Protein AF-A0A2E9RSY8-F1 (afdb_monomer_lite)

Secondary structure (DSSP, 8-state):
---BTTB-----S---HHHHHHHHHHHHHHS-PPP--PPP------TT--GGGSGGGT-TT---HHHHHHHHHS---SS---------

Foldseek 3Di:
DDDDPPDDDDDDPDDDVVVVVVVVVVVVVVPPDDDPPDDDDDDDDDPPDDLCQDVCSVNVVHDDPVVNVVVVVDPDDNDDDDDDPPDD

pLDDT: mean 79.53, std 17.24, range [39.97, 98.19]

Structure (mmCIF, N/CA/C/O backbone):
data_AF-A0A2E9RSY8-F1
#
_entry.id   AF-A0A2E9RSY8-F1
#
loop_
_atom_site.group_PDB
_atom_site.id
_atom_site.type_symbol
_atom_site.label_atom_id
_atom_site.label_alt_id
_atom_site.label_comp_id
_atom_site.label_asym_id
_atom_site.label_entity_id
_atom_site.label_seq_id
_atom_site.pdbx_PDB_ins_code
_atom_site.Cartn_x
_atom_site.Cartn_y
_atom_site.Cartn_z
_atom_site.occupancy
_atom_site.B_iso_or_equiv
_atom_site.auth_seq_id
_atom_site.auth_comp_id
_atom_site.auth_asym_id
_atom_site.auth_atom_id
_atom_site.pdbx_PDB_model_num
ATOM 1 N N . MET A 1 1 ? -30.717 -11.887 50.424 1.00 40.31 1 MET A N 1
ATOM 2 C CA . MET A 1 1 ? -29.292 -11.628 50.705 1.00 40.31 1 MET A CA 1
ATOM 3 C C . MET A 1 1 ? -28.499 -12.226 49.559 1.00 40.31 1 MET A C 1
ATOM 5 O O . MET A 1 1 ? -28.489 -13.441 49.434 1.00 40.31 1 MET A O 1
ATOM 9 N N . VAL A 1 2 ? -27.964 -11.399 48.662 1.00 46.06 2 VAL A N 1
ATOM 10 C CA . VAL A 1 2 ? -27.066 -11.880 47.602 1.00 46.06 2 VAL A CA 1
ATOM 11 C C . VAL A 1 2 ? -25.653 -11.629 48.107 1.00 46.06 2 VAL A C 1
ATOM 13 O O . VAL A 1 2 ? -25.300 -10.484 48.373 1.00 46.06 2 VAL A O 1
ATOM 16 N N . ALA A 1 3 ? -24.895 -12.697 48.338 1.00 39.97 3 ALA A N 1
ATOM 17 C CA . ALA A 1 3 ? -23.531 -12.614 48.840 1.00 39.97 3 ALA A CA 1
ATOM 18 C C . ALA A 1 3 ? -22.556 -12.635 47.657 1.00 39.97 3 ALA A C 1
ATOM 20 O O . ALA A 1 3 ? -22.488 -13.628 46.935 1.00 39.97 3 ALA A O 1
ATOM 21 N N . PHE A 1 4 ? -21.804 -11.550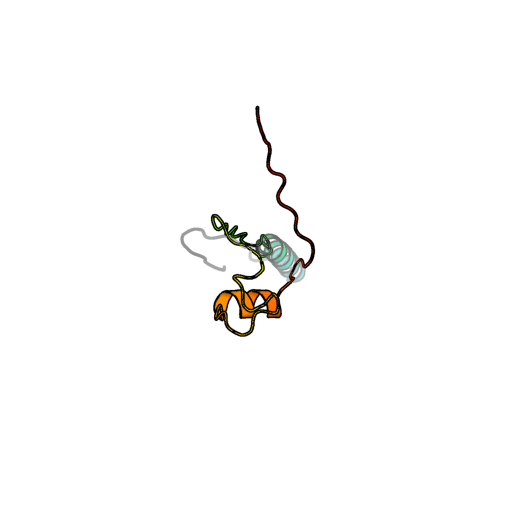 47.473 1.00 44.41 4 PHE A N 1
ATOM 22 C CA . PHE A 1 4 ? -20.631 -11.512 46.603 1.00 44.41 4 PHE A CA 1
ATOM 23 C C . PHE A 1 4 ? -19.400 -11.246 47.479 1.00 44.41 4 PHE A C 1
ATOM 25 O O . PHE A 1 4 ? -19.139 -10.114 47.869 1.00 44.41 4 PHE A O 1
ATOM 32 N N . GLY A 1 5 ? -18.645 -12.300 47.800 1.00 61.62 5 GLY A N 1
ATOM 33 C CA . GLY A 1 5 ? -17.381 -12.192 48.540 1.00 61.62 5 GLY A CA 1
ATOM 34 C C . GLY A 1 5 ? -17.510 -11.740 50.004 1.00 61.62 5 GLY A C 1
ATOM 35 O O . GLY A 1 5 ? -18.543 -11.937 50.640 1.00 61.62 5 GLY A O 1
ATOM 36 N N . ASN A 1 6 ? -16.426 -11.158 50.537 1.00 49.47 6 ASN A N 1
ATOM 37 C CA . ASN A 1 6 ? -16.282 -10.733 51.942 1.00 49.47 6 ASN A CA 1
ATOM 38 C C . ASN A 1 6 ? -17.038 -9.438 52.299 1.00 49.47 6 ASN A C 1
ATOM 40 O O . ASN A 1 6 ? -16.910 -8.954 53.422 1.00 49.47 6 ASN A O 1
ATOM 44 N N . GLU A 1 7 ? -17.838 -8.888 51.385 1.00 47.25 7 GLU A N 1
ATOM 45 C CA . GLU A 1 7 ? -18.679 -7.722 51.648 1.00 47.25 7 GLU A CA 1
ATOM 46 C C . GLU A 1 7 ? -20.152 -8.091 51.469 1.00 47.25 7 GLU A C 1
ATOM 48 O O . GLU A 1 7 ? -20.661 -8.303 50.367 1.00 47.25 7 GLU A O 1
ATOM 53 N N . SER A 1 8 ? -20.862 -8.202 52.590 1.00 47.62 8 SER A N 1
ATOM 54 C CA . SER A 1 8 ? -22.298 -8.456 52.594 1.00 47.62 8 SER A CA 1
ATOM 55 C C . SER A 1 8 ? -23.059 -7.141 52.435 1.00 47.62 8 SER A C 1
ATOM 57 O O . SER A 1 8 ? -23.228 -6.393 53.399 1.00 47.62 8 SER A O 1
ATOM 59 N N . VAL A 1 9 ? -23.565 -6.870 51.231 1.00 60.41 9 VAL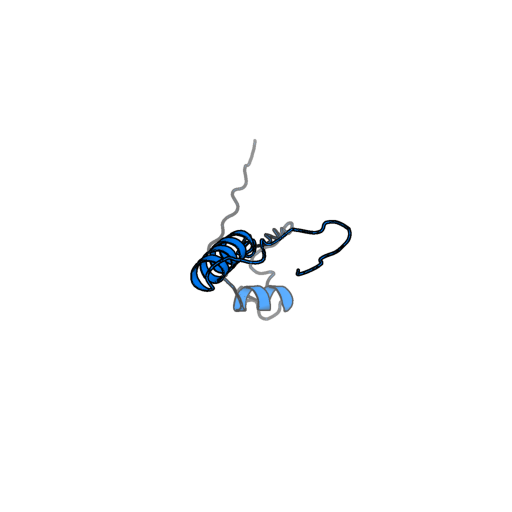 A N 1
ATOM 60 C CA . VAL A 1 9 ? -24.523 -5.779 51.009 1.00 60.41 9 VAL A CA 1
ATOM 61 C C . VAL A 1 9 ? -25.884 -6.195 51.581 1.00 60.41 9 VAL A C 1
ATOM 63 O O . VAL A 1 9 ? -26.547 -7.113 51.089 1.00 60.41 9 VAL A O 1
ATOM 66 N N . PHE A 1 10 ? -26.294 -5.529 52.662 1.00 51.41 10 PHE A N 1
ATOM 67 C CA . PHE A 1 10 ? -27.565 -5.762 53.344 1.00 51.41 10 PHE A CA 1
ATOM 68 C C . PHE A 1 10 ? -28.717 -5.138 52.542 1.00 51.41 10 PHE A C 1
ATOM 70 O O . PHE A 1 10 ? -28.926 -3.928 52.575 1.00 51.41 10 PHE A O 1
ATOM 77 N N . ILE A 1 11 ? -29.472 -5.962 51.811 1.00 58.22 11 ILE A N 1
ATOM 78 C CA . ILE A 1 11 ? -30.725 -5.526 51.177 1.00 58.22 11 ILE A CA 1
ATOM 79 C C . ILE A 1 11 ? -31.845 -5.670 52.221 1.00 58.22 11 ILE A C 1
ATOM 81 O O . ILE A 1 11 ? -32.111 -6.802 52.642 1.00 58.22 11 ILE A O 1
ATOM 85 N N . PRO A 1 12 ? -32.499 -4.579 52.662 1.00 53.69 12 PRO A N 1
ATOM 86 C CA . PRO A 1 12 ? -33.549 -4.649 53.674 1.00 53.69 12 PRO A CA 1
ATOM 87 C C . PRO A 1 12 ? -34.722 -5.517 53.190 1.00 53.69 12 PRO A C 1
ATOM 89 O O . PRO A 1 12 ? -35.208 -5.382 52.069 1.00 53.69 12 PRO A O 1
ATOM 92 N N . HIS A 1 13 ? -35.179 -6.424 54.058 1.00 60.66 13 HIS A N 1
ATOM 93 C CA . HIS A 1 13 ? -36.093 -7.532 53.739 1.00 60.66 13 HIS A CA 1
ATOM 94 C C . HIS A 1 13 ? -37.564 -7.114 53.499 1.00 60.66 13 HIS A C 1
ATOM 96 O O . HIS A 1 13 ? -38.426 -7.968 53.322 1.00 60.66 13 HIS A O 1
ATOM 102 N N . SER A 1 14 ? -37.856 -5.810 53.465 1.00 57.97 14 SER A N 1
ATOM 103 C CA . SER A 1 14 ? -39.201 -5.250 53.282 1.00 57.97 14 SER A CA 1
ATOM 104 C C . SER A 1 14 ? -39.164 -4.053 52.326 1.00 57.97 14 SER A C 1
ATOM 106 O O . SER A 1 14 ? -39.383 -2.911 52.727 1.00 57.97 14 SER A O 1
ATOM 108 N N . MET A 1 15 ? -38.853 -4.295 51.053 1.00 57.03 15 MET A N 1
ATOM 109 C CA . MET A 1 15 ? -38.982 -3.290 49.994 1.00 57.03 15 MET A CA 1
ATOM 110 C C . MET A 1 15 ? -39.855 -3.830 48.865 1.00 57.03 15 MET A C 1
ATOM 112 O O . MET A 1 15 ? -39.657 -4.948 48.392 1.00 57.03 15 MET A O 1
ATOM 116 N N . ASN A 1 16 ? -40.823 -3.019 48.436 1.00 58.75 16 ASN A N 1
ATOM 117 C CA . ASN A 1 16 ? -41.731 -3.332 47.336 1.00 58.75 16 ASN A CA 1
ATOM 118 C C . ASN A 1 16 ? -40.939 -3.717 46.067 1.00 58.75 16 ASN A C 1
ATOM 120 O O . ASN A 1 16 ? -39.933 -3.062 45.769 1.00 58.75 16 ASN A O 1
ATOM 124 N N . PRO A 1 17 ? -41.394 -4.714 45.279 1.00 62.88 17 PRO A N 1
ATOM 125 C CA . PRO A 1 17 ? -40.657 -5.232 44.118 1.00 62.88 17 PRO A CA 1
ATOM 126 C C . PRO A 1 17 ? -40.306 -4.142 43.089 1.00 62.88 17 PRO A C 1
ATOM 128 O O . PRO A 1 17 ? -39.281 -4.229 42.417 1.00 62.88 17 PRO A O 1
ATOM 131 N N . PHE A 1 18 ? -41.091 -3.062 43.043 1.00 62.84 18 PHE A N 1
ATOM 132 C CA . PHE A 1 18 ? -40.854 -1.887 42.202 1.00 62.84 18 PHE A CA 1
ATOM 133 C C . PHE A 1 18 ? -39.534 -1.154 42.490 1.00 62.84 18 PHE A C 1
ATOM 135 O O . PHE A 1 18 ? -38.852 -0.736 41.556 1.00 62.84 18 PHE A O 1
ATOM 142 N N . HIS A 1 19 ? -39.117 -1.025 43.754 1.00 66.19 19 HIS A N 1
ATOM 143 C CA . HIS A 1 19 ? -37.856 -0.346 44.075 1.00 66.19 19 HIS A CA 1
ATOM 144 C C . HIS A 1 19 ? -36.637 -1.211 43.752 1.00 66.19 19 HIS A C 1
ATOM 146 O O . HIS A 1 19 ? -35.609 -0.683 43.337 1.00 66.19 19 HIS A O 1
ATOM 152 N N . SER A 1 20 ? -36.763 -2.536 43.872 1.00 66.56 20 SER A N 1
ATOM 153 C CA . SER A 1 20 ? -35.686 -3.474 43.536 1.00 66.56 20 SER A CA 1
ATOM 154 C C . SER A 1 20 ? -35.339 -3.427 42.040 1.00 66.56 20 SER A C 1
ATOM 156 O O . SER A 1 20 ? -34.165 -3.391 41.677 1.00 66.56 20 SER A O 1
ATOM 158 N N . ILE A 1 21 ? -36.356 -3.301 41.178 1.00 77.94 21 ILE A N 1
ATOM 159 C CA . ILE A 1 21 ? -36.184 -3.111 39.728 1.00 77.94 21 ILE A CA 1
ATOM 160 C C . ILE A 1 21 ? -35.493 -1.776 39.428 1.00 77.94 21 ILE A C 1
ATOM 162 O O . ILE A 1 21 ? -34.580 -1.721 38.605 1.00 77.94 21 ILE A O 1
ATOM 166 N N . SER A 1 22 ? -35.881 -0.706 40.128 1.00 76.50 22 SER A N 1
ATOM 167 C CA . SER A 1 22 ? -35.267 0.615 39.958 1.00 76.50 22 SER A CA 1
ATOM 168 C C . SER A 1 22 ? -33.779 0.617 40.330 1.00 76.50 22 SER A C 1
ATOM 170 O O . SER A 1 22 ? -32.974 1.205 39.612 1.00 76.50 22 SER A O 1
ATOM 172 N N . TYR A 1 23 ? -33.395 -0.074 41.410 1.00 76.81 23 TYR A N 1
ATOM 173 C CA . TYR A 1 23 ? -31.990 -0.231 41.801 1.00 76.81 23 TYR A CA 1
ATOM 174 C C . TYR A 1 23 ? -31.201 -1.103 40.817 1.00 76.81 23 TYR A C 1
ATOM 176 O O . TYR A 1 23 ? -30.059 -0.777 40.501 1.00 76.81 23 TYR A O 1
ATOM 184 N N . ALA A 1 24 ? -31.804 -2.168 40.284 1.00 78.31 24 ALA A N 1
ATOM 185 C CA . ALA A 1 24 ? -31.174 -3.015 39.273 1.00 78.31 24 ALA A CA 1
ATOM 186 C C . ALA A 1 24 ? -30.934 -2.265 37.948 1.00 78.31 24 ALA A C 1
ATOM 188 O O . ALA A 1 24 ? -29.865 -2.391 37.349 1.00 78.31 24 ALA A O 1
ATOM 189 N N . LEU A 1 25 ? -31.884 -1.432 37.514 1.00 76.31 25 LEU A N 1
ATOM 190 C CA . LEU A 1 25 ? -31.730 -0.571 36.336 1.00 76.31 25 LEU A CA 1
ATOM 191 C C . LEU A 1 25 ? -30.619 0.466 36.531 1.00 76.31 25 LEU A C 1
ATOM 193 O O . LEU A 1 25 ? -29.780 0.640 35.647 1.00 76.31 25 LEU A O 1
ATOM 197 N N . LEU A 1 26 ? -30.567 1.099 37.707 1.00 74.50 26 LEU A N 1
ATOM 198 C CA . LEU A 1 26 ? -29.513 2.055 38.047 1.00 74.50 26 LEU A CA 1
ATOM 199 C C . LEU A 1 26 ? -28.129 1.385 38.068 1.00 74.50 26 LEU A C 1
ATOM 201 O O . LEU A 1 26 ? -27.164 1.948 37.560 1.00 74.50 26 LEU A O 1
ATOM 205 N N . PHE A 1 27 ? -28.043 0.158 38.588 1.00 72.94 27 PHE A N 1
ATOM 206 C CA . PHE A 1 27 ? -26.810 -0.629 38.619 1.00 72.94 27 PHE A CA 1
ATOM 207 C C . PHE A 1 27 ? -26.335 -0.991 37.206 1.00 72.94 27 PHE A C 1
ATOM 209 O O . PHE A 1 27 ? -25.169 -0.801 36.876 1.00 72.94 27 PHE A O 1
ATOM 216 N N . THR A 1 28 ? -27.245 -1.426 36.332 1.00 74.69 28 THR A N 1
ATOM 217 C CA . THR A 1 28 ? -26.917 -1.816 34.949 1.00 74.69 28 THR A CA 1
ATOM 218 C C . THR A 1 28 ? -26.385 -0.634 34.125 1.00 74.69 28 THR A C 1
ATOM 220 O O . THR A 1 28 ? -25.500 -0.810 33.291 1.00 74.69 28 THR A O 1
ATOM 223 N N . SER A 1 29 ? -26.860 0.586 34.399 1.00 73.12 29 SER A N 1
ATOM 224 C CA . SER A 1 29 ? -26.396 1.805 33.723 1.00 73.12 29 SER A CA 1
ATOM 225 C C . SER A 1 29 ? -24.943 2.178 34.044 1.00 73.12 29 SER A C 1
ATOM 227 O O . SER A 1 29 ? -24.310 2.844 33.230 1.00 73.12 29 SER A O 1
ATOM 229 N N . ILE A 1 30 ? -24.412 1.781 35.206 1.00 72.19 30 ILE A N 1
ATOM 230 C CA . ILE A 1 30 ? -23.048 2.142 35.638 1.00 72.19 30 ILE A CA 1
ATOM 231 C C . ILE A 1 30 ? -21.995 1.241 34.968 1.00 72.19 30 ILE A C 1
ATOM 233 O O . ILE A 1 30 ? -20.883 1.688 34.703 1.00 72.19 30 ILE A O 1
ATOM 237 N N . PHE A 1 31 ? -22.345 -0.006 34.631 1.00 66.06 31 PHE A N 1
ATOM 238 C CA . PHE A 1 31 ? -21.430 -0.968 33.993 1.00 66.06 31 PHE A CA 1
ATOM 239 C C . PHE A 1 31 ? -21.442 -0.930 32.459 1.00 66.06 31 PHE A C 1
ATOM 241 O O . PHE A 1 31 ? -20.718 -1.694 31.820 1.00 66.06 31 PHE A O 1
ATOM 248 N N . ALA A 1 32 ? -22.221 -0.036 31.848 1.00 65.62 32 ALA A N 1
ATOM 249 C CA . ALA A 1 32 ? -22.227 0.174 30.404 1.00 65.62 32 ALA A CA 1
ATOM 250 C C . ALA A 1 32 ? -21.004 1.003 29.960 1.00 65.62 32 ALA A C 1
ATOM 252 O O . ALA A 1 32 ? -21.130 2.132 29.491 1.00 65.62 32 ALA A O 1
ATOM 253 N N . PHE A 1 33 ? -19.799 0.454 30.126 1.00 63.16 33 PHE A N 1
ATOM 254 C CA . PHE A 1 33 ? -18.576 1.059 29.602 1.00 63.16 33 PHE A CA 1
ATOM 255 C C . PHE A 1 33 ? -18.428 0.689 28.119 1.00 63.16 33 PHE A C 1
ATOM 257 O O . PHE A 1 33 ? -18.344 -0.486 27.759 1.00 63.16 33 PHE A O 1
ATOM 264 N N . GLY A 1 34 ? -18.449 1.693 27.240 1.00 68.38 34 GLY A N 1
ATOM 265 C CA . GLY A 1 34 ? -18.279 1.503 25.800 1.00 68.38 34 GLY A CA 1
ATOM 266 C C . GLY A 1 34 ? -16.873 1.005 25.458 1.00 68.38 34 GLY A C 1
ATOM 267 O O . GLY A 1 34 ? -15.888 1.432 26.056 1.00 68.38 34 GLY A O 1
ATOM 268 N N . LYS A 1 35 ? -16.776 0.101 24.478 1.00 71.06 35 LYS A N 1
ATOM 269 C CA . LYS A 1 35 ? -15.499 -0.379 23.935 1.00 71.06 35 LYS A CA 1
ATOM 270 C C . LYS A 1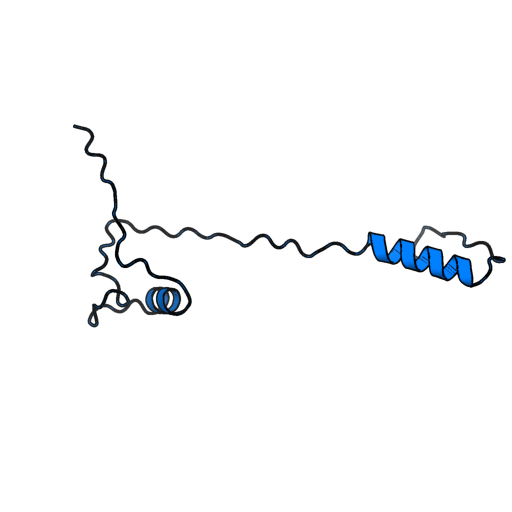 35 ? -14.689 0.815 23.423 1.00 71.06 35 LYS A C 1
ATOM 272 O O . LYS A 1 35 ? -15.201 1.586 22.619 1.00 71.06 35 LYS A O 1
ATOM 277 N N . GLU A 1 36 ? -13.443 0.963 23.867 1.00 74.19 36 GLU A N 1
ATOM 278 C CA . GLU A 1 36 ? -12.572 2.051 23.416 1.00 74.19 36 GLU A CA 1
ATOM 279 C C . GLU A 1 36 ? -12.324 1.916 21.903 1.00 74.19 36 GLU A C 1
ATOM 281 O O . GLU A 1 36 ? -11.699 0.964 21.438 1.00 74.19 36 GLU A O 1
ATOM 286 N N . THR A 1 37 ? -12.893 2.831 21.112 1.00 85.38 37 THR A N 1
ATOM 287 C CA . THR A 1 37 ? -12.959 2.751 19.639 1.00 85.38 37 THR A CA 1
ATOM 288 C C . THR A 1 37 ? -11.746 3.365 18.940 1.00 85.38 37 THR A C 1
ATOM 290 O O . THR A 1 37 ? -11.833 3.754 17.775 1.00 85.38 37 THR A O 1
ATOM 293 N N . ARG A 1 38 ? -10.618 3.519 19.637 1.00 90.62 38 ARG A N 1
ATOM 294 C CA . ARG A 1 38 ? -9.425 4.154 19.068 1.00 90.62 38 ARG A CA 1
ATOM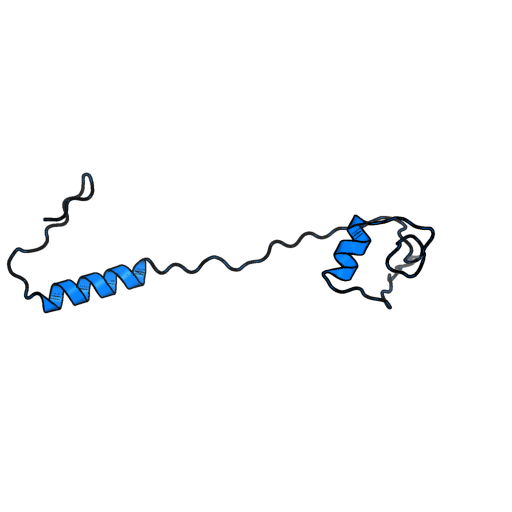 295 C C . ARG A 1 38 ? -8.701 3.160 18.150 1.00 90.62 38 ARG A C 1
ATOM 297 O O . ARG A 1 38 ? -8.318 2.091 18.625 1.00 90.62 38 ARG A O 1
ATOM 304 N N . PRO A 1 39 ? -8.521 3.463 16.852 1.00 92.75 39 PRO A N 1
ATOM 305 C CA . PRO A 1 39 ? -7.786 2.582 15.955 1.00 92.75 39 PRO A CA 1
ATOM 306 C C . PRO A 1 39 ? -6.287 2.612 16.272 1.00 92.75 39 PRO A C 1
ATOM 308 O O . PRO A 1 39 ? -5.753 3.629 16.713 1.00 92.75 39 PRO A O 1
ATOM 311 N N . ASN A 1 40 ? -5.595 1.507 15.994 1.00 94.38 40 ASN A N 1
ATOM 312 C CA . ASN A 1 40 ? -4.135 1.484 15.992 1.00 94.38 40 ASN A CA 1
ATOM 313 C C . ASN A 1 40 ? -3.631 2.053 14.663 1.00 94.38 40 ASN A C 1
ATOM 315 O O . ASN A 1 40 ? -4.102 1.640 13.604 1.00 94.38 40 ASN A O 1
ATOM 319 N N . VAL A 1 41 ? -2.665 2.968 14.720 1.00 94.88 41 VAL A N 1
ATOM 320 C CA . VAL A 1 41 ? -2.049 3.566 13.531 1.00 94.88 41 VAL A CA 1
ATOM 321 C C . VAL A 1 41 ? -0.627 3.037 13.400 1.00 94.88 41 VAL A C 1
ATOM 323 O O . VAL A 1 41 ? 0.179 3.193 14.314 1.00 94.88 41 VAL A O 1
ATOM 326 N N . ILE A 1 42 ? -0.325 2.411 12.264 1.00 95.94 42 ILE A N 1
ATOM 327 C CA . ILE A 1 42 ? 1.020 1.956 11.906 1.00 95.94 42 ILE A CA 1
ATOM 328 C C . ILE A 1 42 ? 1.471 2.793 10.713 1.00 95.94 42 ILE A C 1
ATOM 330 O O . ILE A 1 42 ? 0.811 2.790 9.676 1.00 95.94 42 ILE A O 1
ATOM 334 N N . PHE A 1 43 ? 2.586 3.507 10.868 1.00 96.50 43 PHE A N 1
ATOM 335 C CA . PHE A 1 43 ? 3.205 4.284 9.799 1.00 96.50 43 PHE A CA 1
ATOM 336 C C . PHE A 1 43 ? 4.442 3.542 9.288 1.00 96.50 43 PHE A C 1
ATOM 338 O O . PHE A 1 43 ? 5.386 3.314 10.044 1.00 96.50 43 PHE A O 1
ATOM 345 N N . LEU A 1 44 ? 4.406 3.127 8.022 1.00 95.12 44 LEU A N 1
ATOM 346 C CA . LEU A 1 44 ? 5.501 2.444 7.338 1.00 95.12 44 LEU A CA 1
ATOM 347 C C . LEU A 1 44 ? 6.117 3.414 6.332 1.00 95.12 44 LEU A C 1
ATOM 349 O O . LE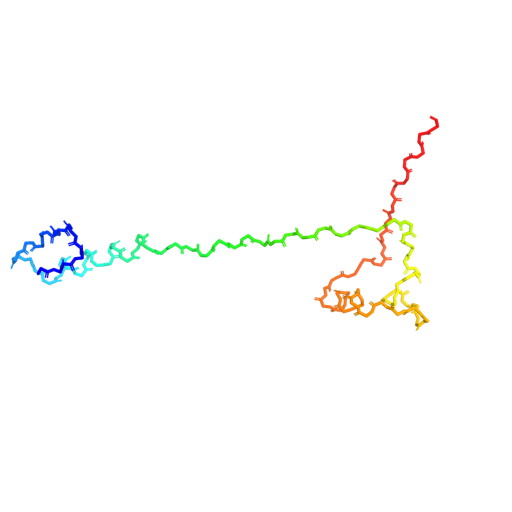U A 1 44 ? 5.393 4.005 5.534 1.00 95.12 44 LEU A O 1
ATOM 353 N N . PHE A 1 45 ? 7.437 3.565 6.376 1.00 94.56 45 PHE A N 1
ATOM 354 C CA . PHE A 1 45 ? 8.184 4.455 5.495 1.00 94.56 45 PHE A CA 1
ATOM 355 C C . PHE A 1 45 ? 9.425 3.732 4.972 1.00 94.56 45 PHE A C 1
ATOM 357 O O . PHE A 1 45 ? 10.059 2.972 5.707 1.00 94.56 45 PHE A O 1
ATOM 364 N N . THR A 1 46 ? 9.741 3.947 3.701 1.00 94.38 46 THR A N 1
ATOM 365 C CA . THR A 1 46 ? 10.796 3.245 2.962 1.00 94.38 46 THR A CA 1
ATOM 366 C C . THR A 1 46 ? 11.699 4.259 2.284 1.00 94.38 46 THR A C 1
ATOM 368 O O . THR A 1 46 ? 11.199 5.205 1.681 1.00 94.38 46 THR A O 1
ATOM 371 N N . ASP A 1 47 ? 13.006 4.038 2.365 1.00 93.69 47 ASP A N 1
ATOM 372 C CA . ASP A 1 47 ? 14.010 4.889 1.727 1.00 93.69 47 ASP A CA 1
ATOM 373 C C . ASP A 1 47 ? 14.076 4.630 0.213 1.00 93.69 47 ASP A C 1
ATOM 375 O O . ASP A 1 47 ? 13.901 3.486 -0.219 1.00 93.69 47 ASP A O 1
ATOM 379 N N . ASP A 1 48 ? 14.296 5.680 -0.582 1.00 91.38 48 ASP A N 1
ATOM 380 C CA . ASP A 1 48 ? 14.450 5.636 -2.048 1.00 91.38 48 ASP A CA 1
ATOM 381 C C . ASP A 1 48 ? 13.359 4.861 -2.833 1.00 91.38 48 ASP A C 1
ATOM 383 O O . ASP A 1 48 ? 13.583 4.367 -3.947 1.00 91.38 48 ASP A O 1
ATOM 387 N N . GLN A 1 49 ? 12.143 4.734 -2.290 1.00 93.12 49 GLN A N 1
ATOM 388 C CA . GLN A 1 49 ? 11.075 3.975 -2.943 1.00 93.12 49 GLN A CA 1
ATOM 389 C C . GLN A 1 49 ? 10.324 4.815 -3.983 1.00 93.12 49 GLN A C 1
ATOM 391 O O . GLN A 1 49 ? 9.420 5.582 -3.669 1.00 93.12 49 GLN A O 1
ATOM 396 N N . VAL A 1 50 ? 10.650 4.599 -5.255 1.00 92.44 50 VAL A N 1
ATOM 397 C CA . VAL A 1 50 ? 9.930 5.179 -6.399 1.00 92.44 50 VAL A CA 1
ATOM 398 C C . VAL A 1 50 ? 8.632 4.422 -6.703 1.00 92.44 50 VAL A C 1
ATOM 400 O O . VAL A 1 50 ? 8.600 3.201 -6.620 1.00 92.44 50 VAL A O 1
ATOM 403 N N . SER A 1 51 ? 7.566 5.097 -7.150 1.00 92.62 51 SER A N 1
ATOM 404 C CA . SER A 1 51 ? 6.272 4.450 -7.454 1.00 92.62 51 SER A CA 1
ATOM 405 C C . SER A 1 51 ? 6.404 3.268 -8.429 1.00 92.62 51 SER A C 1
ATOM 407 O O . SER A 1 51 ? 5.747 2.249 -8.261 1.00 92.62 51 SER A O 1
ATOM 409 N N . TYR A 1 52 ? 7.316 3.352 -9.405 1.00 93.38 52 TYR A N 1
ATOM 410 C CA . TYR A 1 52 ? 7.572 2.278 -10.375 1.00 93.38 52 TYR A CA 1
ATOM 411 C C . TYR A 1 52 ? 8.129 0.982 -9.750 1.00 93.38 52 TYR A C 1
ATOM 413 O O . TYR A 1 52 ? 8.131 -0.055 -10.409 1.00 93.38 52 TYR A O 1
ATOM 421 N N . SER A 1 53 ? 8.609 1.007 -8.501 1.00 94.50 53 SER A N 1
ATOM 422 C CA . SER A 1 53 ? 9.122 -0.175 -7.792 1.00 94.50 53 SER A CA 1
ATOM 423 C C . SER A 1 53 ? 8.045 -0.969 -7.044 1.00 94.50 53 SER A C 1
ATOM 425 O O . SER A 1 53 ? 8.382 -1.904 -6.317 1.00 94.50 53 SER A O 1
ATOM 427 N N . LEU A 1 54 ? 6.762 -0.645 -7.244 1.00 95.12 54 LEU A N 1
ATOM 428 C CA . LEU A 1 54 ? 5.618 -1.370 -6.689 1.00 95.12 54 LEU A CA 1
ATOM 429 C C . LEU A 1 54 ? 4.710 -1.914 -7.800 1.00 95.12 54 LEU A C 1
ATOM 431 O O . LEU A 1 54 ? 4.442 -1.238 -8.796 1.00 95.12 54 LEU A O 1
ATOM 435 N N . GLY A 1 55 ? 4.187 -3.123 -7.594 1.00 94.50 55 GLY A N 1
ATOM 436 C CA . GLY A 1 55 ? 3.281 -3.794 -8.528 1.00 94.50 55 GLY A CA 1
ATOM 437 C C . GLY A 1 55 ? 1.955 -3.052 -8.720 1.00 94.50 55 GLY A C 1
ATOM 438 O O . GLY A 1 55 ? 1.456 -2.947 -9.842 1.00 94.50 55 GLY A O 1
ATOM 439 N N . CYS A 1 56 ? 1.415 -2.464 -7.648 1.00 93.88 56 CYS A N 1
ATOM 440 C CA . CYS A 1 56 ? 0.171 -1.689 -7.685 1.00 93.88 56 CYS A CA 1
ATOM 441 C C . CYS A 1 56 ? 0.229 -0.415 -8.553 1.00 93.88 56 CYS A C 1
ATOM 443 O O . CYS A 1 56 ? -0.815 0.046 -9.008 1.00 93.88 56 CYS A O 1
ATOM 445 N N . PHE A 1 57 ? 1.417 0.118 -8.868 1.00 94.25 57 PHE A N 1
ATOM 446 C CA . PHE A 1 57 ? 1.603 1.289 -9.739 1.00 94.25 57 PHE A CA 1
ATOM 447 C C . PHE A 1 57 ? 1.907 0.897 -11.197 1.00 94.25 57 PHE A C 1
ATOM 449 O O . PHE A 1 57 ? 2.782 1.465 -11.851 1.00 94.25 57 PHE A O 1
ATOM 456 N N . TRP A 1 58 ? 1.149 -0.069 -11.728 1.00 86.94 58 TRP A N 1
ATOM 457 C CA . TRP A 1 58 ? 1.154 -0.497 -13.140 1.00 86.94 58 TRP A CA 1
ATOM 458 C C . TRP A 1 58 ? 2.404 -1.245 -13.625 1.00 86.94 58 TRP A C 1
ATOM 460 O O . TRP A 1 58 ? 2.490 -1.583 -14.811 1.00 86.94 58 TRP A O 1
ATOM 470 N N . ASN A 1 59 ? 3.341 -1.574 -12.734 1.00 93.19 59 ASN A N 1
ATOM 471 C CA . ASN A 1 59 ? 4.521 -2.358 -13.080 1.00 93.19 59 ASN A CA 1
ATOM 472 C C . ASN A 1 59 ? 4.281 -3.862 -12.867 1.00 93.19 59 ASN A C 1
ATOM 474 O O . ASN A 1 59 ? 4.432 -4.385 -11.767 1.00 93.19 59 ASN A O 1
ATOM 478 N N . LYS A 1 60 ? 3.953 -4.580 -13.947 1.00 90.38 60 LYS A N 1
ATOM 479 C CA . LYS A 1 60 ? 3.655 -6.026 -13.905 1.00 90.38 60 LYS A CA 1
ATOM 480 C C . LYS A 1 60 ? 4.874 -6.918 -13.642 1.00 90.38 60 LYS A C 1
ATOM 482 O O . LYS A 1 60 ? 4.692 -8.085 -13.297 1.00 90.38 60 LYS A O 1
ATOM 487 N N . ASP A 1 61 ? 6.088 -6.400 -13.821 1.00 95.81 61 ASP A N 1
ATOM 488 C CA . ASP A 1 61 ? 7.320 -7.166 -13.606 1.00 95.81 61 ASP A CA 1
ATOM 489 C C . ASP A 1 61 ? 7.729 -7.178 -12.126 1.00 95.81 61 ASP A C 1
ATOM 491 O O . ASP A 1 61 ? 8.394 -8.107 -11.655 1.00 95.81 61 ASP A O 1
ATOM 495 N N . VAL A 1 62 ? 7.288 -6.170 -11.371 1.00 96.44 62 VAL A N 1
ATOM 496 C CA . VAL A 1 62 ? 7.513 -6.055 -9.933 1.00 96.44 62 VAL A CA 1
ATOM 497 C C . VAL A 1 62 ? 6.484 -6.878 -9.165 1.00 96.44 62 VAL A C 1
ATOM 499 O O . VAL A 1 62 ? 5.286 -6.832 -9.428 1.00 96.44 62 VAL A O 1
ATOM 502 N N . LYS A 1 63 ? 6.961 -7.623 -8.163 1.00 96.00 63 LYS A N 1
ATOM 503 C CA . LYS A 1 63 ? 6.124 -8.473 -7.309 1.00 96.00 63 LYS A CA 1
ATOM 504 C C . LYS A 1 63 ? 6.154 -7.972 -5.872 1.00 96.00 63 LYS A C 1
ATOM 506 O O . LYS A 1 63 ? 7.099 -8.264 -5.141 1.00 96.00 63 LYS A O 1
ATOM 511 N N . THR A 1 64 ? 5.093 -7.291 -5.446 1.00 96.62 64 THR A N 1
ATOM 512 C CA . THR A 1 64 ? 4.943 -6.757 -4.083 1.00 96.62 64 THR A CA 1
ATOM 513 C C . THR A 1 64 ? 3.619 -7.189 -3.453 1.00 96.62 64 THR A C 1
ATOM 515 O O . THR A 1 64 ? 2.879 -6.357 -2.936 1.00 96.62 64 THR A O 1
ATOM 518 N N . PRO A 1 65 ? 3.316 -8.501 -3.387 1.00 96.56 65 PRO A N 1
ATOM 519 C CA . PRO A 1 65 ? 1.955 -9.003 -3.167 1.00 96.56 65 PRO A CA 1
ATOM 520 C C . PRO A 1 65 ? 1.301 -8.544 -1.855 1.00 96.56 65 PRO A C 1
ATOM 522 O O . PRO A 1 65 ? 0.081 -8.505 -1.755 1.00 96.56 65 PRO A O 1
ATOM 525 N N . ARG A 1 66 ? 2.093 -8.211 -0.826 1.00 97.38 66 ARG A N 1
ATOM 526 C CA . ARG A 1 66 ? 1.577 -7.679 0.447 1.00 97.38 66 ARG A CA 1
ATOM 527 C C . ARG A 1 66 ? 1.225 -6.196 0.364 1.00 97.38 66 ARG A C 1
ATOM 529 O O . ARG A 1 66 ? 0.243 -5.791 0.966 1.00 97.38 66 ARG A O 1
ATOM 536 N N . ILE A 1 67 ? 2.012 -5.406 -0.363 1.00 96.56 67 ILE A N 1
ATOM 537 C CA . ILE A 1 67 ? 1.722 -3.985 -0.597 1.00 96.56 67 ILE A CA 1
ATOM 538 C C . ILE A 1 67 ? 0.579 -3.867 -1.606 1.00 96.56 67 ILE A C 1
ATOM 540 O O . ILE A 1 67 ? -0.340 -3.084 -1.395 1.00 96.56 67 ILE A O 1
ATOM 544 N N . ASP A 1 68 ? 0.575 -4.720 -2.630 1.00 96.06 68 ASP A N 1
ATOM 545 C CA . ASP A 1 68 ? -0.492 -4.782 -3.627 1.00 96.06 68 ASP A CA 1
ATOM 546 C C . ASP A 1 68 ? -1.836 -5.116 -2.955 1.00 96.06 68 ASP A C 1
ATOM 548 O O . ASP A 1 68 ? -2.819 -4.414 -3.172 1.00 96.06 68 ASP A O 1
ATOM 552 N N . SER A 1 69 ? -1.878 -6.086 -2.026 1.00 97.50 69 SER A N 1
ATOM 553 C CA . SER A 1 69 ? -3.122 -6.377 -1.294 1.00 97.50 69 SER A CA 1
ATOM 554 C C . SER A 1 69 ? -3.551 -5.245 -0.352 1.00 97.50 69 SER A C 1
ATOM 556 O O . SER A 1 69 ? -4.739 -5.106 -0.072 1.00 97.50 69 SER A O 1
ATOM 558 N N . LEU A 1 70 ? -2.608 -4.462 0.190 1.00 96.62 70 LEU A N 1
ATOM 559 C CA . LEU A 1 70 ? -2.925 -3.276 0.997 1.00 96.62 70 LEU A CA 1
ATOM 560 C C . LEU A 1 70 ? -3.522 -2.160 0.131 1.00 96.62 70 LEU A C 1
ATOM 562 O O . LEU A 1 70 ? -4.458 -1.494 0.563 1.00 96.62 70 LEU A O 1
ATOM 566 N N . SER A 1 71 ? -3.003 -1.991 -1.085 1.00 95.94 71 SER A N 1
ATOM 567 C CA . SER A 1 71 ? -3.520 -1.061 -2.090 1.00 95.94 71 SER A CA 1
ATOM 568 C C . SER A 1 71 ? -4.950 -1.430 -2.508 1.00 95.94 71 SER A C 1
ATOM 570 O O . SER A 1 71 ? -5.821 -0.562 -2.488 1.00 95.94 71 SER A O 1
ATOM 572 N N . GLU A 1 72 ? -5.219 -2.714 -2.779 1.00 96.38 72 GLU A N 1
ATOM 573 C CA . GLU A 1 72 ? -6.552 -3.223 -3.146 1.00 96.38 72 GLU A CA 1
ATOM 574 C C . GLU A 1 72 ? -7.582 -3.120 -2.011 1.00 96.38 72 GLU A C 1
ATOM 576 O O . GLU A 1 72 ? -8.747 -2.810 -2.252 1.00 96.38 72 GLU A O 1
ATOM 581 N N . ALA A 1 73 ? -7.172 -3.392 -0.768 1.00 98.19 73 ALA A N 1
ATOM 582 C CA . ALA A 1 73 ? -8.062 -3.346 0.395 1.00 98.19 73 ALA A CA 1
ATOM 583 C C . ALA A 1 73 ? -8.298 -1.922 0.931 1.00 98.19 73 ALA A C 1
ATOM 585 O O . ALA A 1 73 ? -9.147 -1.728 1.806 1.00 98.19 73 ALA A O 1
ATOM 586 N N . GLY A 1 74 ? -7.518 -0.949 0.464 1.00 96.25 74 GLY A N 1
ATOM 587 C CA . GLY A 1 74 ? -7.458 0.396 1.015 1.00 96.25 74 GLY A CA 1
ATOM 588 C C . GLY A 1 74 ? -7.579 1.480 -0.047 1.00 96.25 74 GLY A C 1
ATOM 589 O O . GLY A 1 74 ? -8.411 1.419 -0.948 1.00 96.25 74 GLY A O 1
ATOM 590 N N . MET A 1 75 ? -6.762 2.520 0.111 1.00 95.81 75 MET A N 1
ATOM 591 C CA . MET A 1 75 ? -6.697 3.656 -0.800 1.00 95.81 75 MET A CA 1
ATOM 592 C C . MET A 1 75 ? -5.256 3.859 -1.252 1.00 95.81 75 MET A C 1
ATOM 594 O O . MET A 1 75 ? -4.335 3.816 -0.439 1.00 95.81 75 MET A O 1
ATOM 598 N N . THR A 1 76 ? -5.080 4.106 -2.548 1.00 95.06 76 THR A N 1
ATOM 599 C CA . THR A 1 76 ? -3.785 4.413 -3.163 1.00 95.06 76 THR A CA 1
ATOM 600 C C . THR A 1 76 ? -3.806 5.836 -3.699 1.00 95.06 76 THR A C 1
ATOM 602 O O . THR A 1 76 ? -4.813 6.279 -4.248 1.00 95.06 76 THR A O 1
ATOM 605 N N . PHE A 1 77 ? -2.708 6.564 -3.512 1.00 95.12 77 PHE A N 1
ATOM 606 C CA . PHE A 1 77 ? -2.563 7.932 -3.999 1.00 95.12 77 PHE A CA 1
ATOM 607 C C . PHE A 1 77 ? -1.694 7.942 -5.257 1.00 95.12 77 PHE A C 1
ATOM 609 O O . PHE A 1 77 ? -0.473 7.838 -5.169 1.00 95.12 77 PHE A O 1
ATOM 616 N N . ASP A 1 78 ? -2.316 8.120 -6.420 1.00 93.69 78 ASP A N 1
ATOM 617 C CA . ASP A 1 78 ? -1.604 8.156 -7.710 1.00 93.69 78 ASP A CA 1
ATOM 618 C C . ASP A 1 78 ? -0.769 9.429 -7.908 1.00 93.69 78 ASP A C 1
ATOM 620 O O . ASP A 1 78 ? 0.136 9.467 -8.735 1.00 93.69 78 ASP A O 1
ATOM 624 N N . HIS A 1 79 ? -1.069 10.475 -7.136 1.00 93.44 79 HIS A N 1
ATOM 625 C CA . HIS A 1 79 ? -0.395 11.770 -7.185 1.00 93.44 79 HIS A CA 1
ATOM 626 C C . HIS A 1 79 ? 0.110 12.142 -5.784 1.00 93.44 79 HIS A C 1
ATOM 628 O O . HIS A 1 79 ? -0.500 12.956 -5.089 1.00 93.44 79 HIS A O 1
ATOM 634 N N . HIS A 1 80 ? 1.202 11.506 -5.358 1.00 92.31 80 HIS A N 1
ATOM 635 C CA . HIS A 1 80 ? 1.942 11.836 -4.138 1.00 92.31 80 HIS A CA 1
ATOM 636 C C . HIS A 1 80 ? 3.258 12.528 -4.510 1.00 92.31 80 HIS A C 1
ATOM 638 O O . HIS A 1 80 ? 3.910 12.140 -5.477 1.00 92.31 80 HIS A O 1
ATOM 644 N N . TYR A 1 81 ? 3.626 13.571 -3.767 1.00 91.25 81 TYR A N 1
ATOM 645 C CA . TYR A 1 81 ? 4.815 14.375 -4.041 1.00 91.25 81 TYR A CA 1
ATOM 646 C C . TYR A 1 81 ? 5.649 14.494 -2.777 1.00 91.25 81 TYR A C 1
ATOM 648 O O . TYR 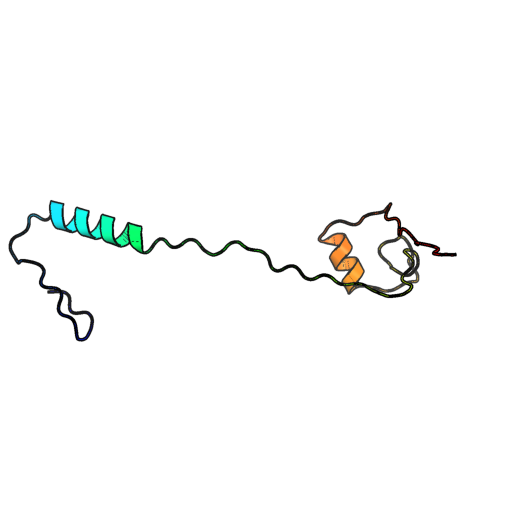A 1 81 ? 5.139 14.936 -1.745 1.00 91.25 81 TYR A O 1
ATOM 656 N N . ASP A 1 82 ? 6.930 14.168 -2.892 1.00 87.06 82 ASP A N 1
ATOM 657 C CA . ASP A 1 82 ? 7.899 14.444 -1.846 1.00 87.06 82 ASP A CA 1
ATOM 658 C C . ASP A 1 82 ? 8.466 15.845 -2.041 1.00 87.06 82 ASP A C 1
ATOM 660 O O . ASP A 1 82 ? 8.828 16.264 -3.145 1.00 87.06 82 ASP A O 1
ATOM 664 N N . VAL A 1 83 ? 8.502 16.606 -0.951 1.00 85.06 83 VAL A N 1
ATOM 665 C CA . VAL A 1 83 ? 9.074 17.948 -0.958 1.00 85.06 83 VAL A CA 1
ATOM 666 C C . VAL A 1 83 ? 10.516 17.823 -0.506 1.00 85.06 83 VAL A C 1
ATOM 668 O O . VAL A 1 83 ? 10.791 17.691 0.685 1.00 85.06 83 VAL A O 1
ATOM 671 N N . GLU A 1 84 ? 11.447 17.868 -1.450 1.00 74.69 84 GLU A N 1
ATOM 672 C CA . GLU A 1 84 ? 12.859 17.858 -1.102 1.00 74.69 84 GLU A CA 1
ATOM 673 C C . GLU A 1 84 ? 13.320 19.268 -0.726 1.00 74.69 84 GLU A C 1
ATOM 675 O O . GLU A 1 84 ? 13.337 20.198 -1.540 1.00 74.69 84 GLU A O 1
ATOM 680 N N . LEU A 1 85 ? 13.685 19.449 0.543 1.00 70.81 85 LEU A N 1
ATOM 681 C CA . LEU A 1 85 ? 14.251 20.702 1.017 1.00 70.81 85 LEU A CA 1
ATOM 682 C C . LEU A 1 85 ? 15.746 20.728 0.680 1.00 70.81 85 LEU A C 1
ATOM 684 O O . LEU A 1 85 ? 16.588 20.394 1.512 1.00 70.81 85 LEU A O 1
ATOM 688 N N . PHE A 1 86 ? 16.084 21.181 -0.526 1.00 64.81 86 PHE A N 1
ATOM 689 C CA . PHE A 1 86 ? 17.456 21.571 -0.846 1.00 64.81 86 PHE A CA 1
ATOM 690 C C . PHE A 1 86 ? 17.847 22.785 0.012 1.00 64.81 86 PHE A C 1
ATOM 692 O O . PHE A 1 86 ? 17.657 23.941 -0.375 1.00 64.81 86 PHE A O 1
ATOM 699 N N . ARG A 1 87 ? 18.412 22.541 1.200 1.00 64.06 87 ARG A N 1
ATOM 700 C CA . ARG A 1 87 ? 19.265 23.537 1.852 1.00 64.06 87 ARG A CA 1
ATOM 701 C C . ARG A 1 87 ? 20.564 23.609 1.053 1.00 64.06 87 ARG A C 1
ATOM 703 O O . ARG A 1 87 ? 21.358 22.674 1.090 1.00 64.06 87 ARG A O 1
ATOM 710 N N . LYS A 1 88 ? 20.728 24.702 0.303 1.00 53.84 88 LYS A N 1
ATOM 711 C CA . LYS A 1 88 ? 22.045 25.160 -0.154 1.00 53.84 88 LYS A CA 1
ATOM 712 C C . LYS A 1 88 ? 22.975 25.402 1.029 1.00 53.84 88 LYS A C 1
ATOM 714 O O . LYS A 1 88 ? 22.464 25.838 2.088 1.00 53.84 88 LYS A O 1
#

Sequence (88 aa):
MVAFGNESVFIPHSMNPFHSISYALLFTSIFAFGKETRPNVIFLFTDDQVSYSLGCFWNKDVKTPRIDSLSEAGMTFDHHYDVELFRK

Radius of gyration: 29.96 Å; chains: 1; bounding box: 64×38×68 Å